Protein AF-A0A8S4QMH3-F1 (afdb_monomer)

pLDDT: mean 93.66, std 8.82, range [52.81, 98.5]

Organism: NCBI:txid348720

InterPro domains:
  IPR003307 W2 domain [PF02020] (7-83)
  IPR003307 W2 domain [PS51363] (1-84)
  IPR003307 W2 domain [SM00515] (3-80)
  IPR016024 Armadillo-type fold [SSF48371] (4-78)

Structure (mmCIF, N/CA/C/O backbone):
data_AF-A0A8S4QMH3-F1
#
_entry.id   AF-A0A8S4QMH3-F1
#
loop_
_atom_site.group_PDB
_atom_site.id
_atom_site.type_symbol
_atom_site.label_atom_id
_atom_site.label_alt_id
_atom_site.label_comp_id
_atom_site.label_asym_id
_atom_site.label_entity_id
_atom_site.label_seq_id
_atom_site.pdbx_PDB_ins_code
_atom_site.Cartn_x
_atom_site.Cartn_y
_atom_site.Cartn_z
_atom_site.occupancy
_atom_site.B_iso_or_equiv
_atom_site.auth_seq_id
_atom_sit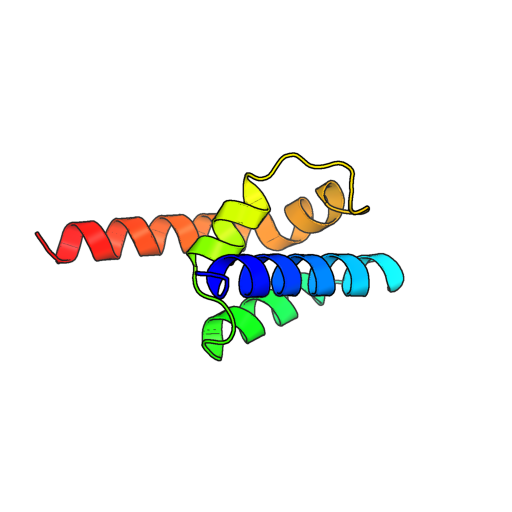e.auth_comp_id
_atom_site.auth_asym_id
_atom_site.auth_atom_id
_atom_site.pdbx_PDB_model_num
ATOM 1 N N . GLU A 1 1 ? -5.047 -19.638 5.523 1.00 52.81 1 GLU A N 1
ATOM 2 C CA . GLU A 1 1 ? -3.645 -19.294 5.205 1.00 52.81 1 GLU A CA 1
ATOM 3 C C . GLU A 1 1 ? -3.568 -18.971 3.716 1.00 52.81 1 GLU A C 1
ATOM 5 O O . GLU A 1 1 ? -4.125 -19.736 2.936 1.00 52.81 1 GLU A O 1
ATOM 10 N N . GLY A 1 2 ? -3.047 -17.806 3.315 1.00 77.69 2 GLY A N 1
ATOM 11 C CA . GLY A 1 2 ? -2.967 -17.383 1.906 1.00 77.69 2 GLY A CA 1
ATOM 12 C C . GLY A 1 2 ? -3.689 -16.073 1.568 1.00 77.69 2 GLY A C 1
ATOM 13 O O . GLY A 1 2 ? -3.342 -15.425 0.586 1.00 77.69 2 GLY A O 1
ATOM 14 N N . ARG A 1 3 ? -4.692 -15.651 2.354 1.00 88.38 3 ARG A N 1
ATOM 15 C CA . ARG A 1 3 ? -5.438 -14.408 2.070 1.00 88.38 3 ARG A CA 1
ATOM 16 C C . ARG A 1 3 ? -4.540 -13.175 2.208 1.00 88.38 3 ARG A C 1
ATOM 18 O O . ARG A 1 3 ? -4.571 -12.323 1.328 1.00 88.38 3 ARG A O 1
ATOM 25 N N . ALA A 1 4 ? -3.720 -13.115 3.255 1.00 92.69 4 ALA A N 1
ATOM 26 C CA . ALA A 1 4 ? -2.821 -11.992 3.505 1.00 92.69 4 ALA A CA 1
ATOM 27 C C . ALA A 1 4 ? -1.720 -11.893 2.431 1.00 92.69 4 ALA A C 1
ATOM 29 O O . ALA A 1 4 ? -1.412 -10.815 1.931 1.00 92.69 4 ALA A O 1
ATOM 30 N N . GLU A 1 5 ? -1.187 -13.033 1.992 1.00 95.62 5 GLU A N 1
ATOM 31 C CA . GLU A 1 5 ? -0.201 -13.126 0.913 1.00 95.62 5 GLU A CA 1
ATOM 32 C C . GLU A 1 5 ? -0.780 -12.659 -0.429 1.00 95.62 5 GLU A C 1
ATOM 34 O O . GLU A 1 5 ? -0.098 -11.978 -1.195 1.00 95.62 5 GLU A O 1
ATOM 39 N N . LEU A 1 6 ? -2.047 -12.984 -0.712 1.00 97.31 6 LEU A N 1
ATOM 40 C CA . LEU A 1 6 ? -2.743 -12.519 -1.914 1.00 97.31 6 LEU A CA 1
ATOM 41 C C . LEU A 1 6 ? -3.018 -11.011 -1.885 1.00 97.31 6 LEU A C 1
ATOM 43 O O . LEU A 1 6 ? -2.892 -10.357 -2.921 1.00 97.31 6 LEU A O 1
ATOM 47 N N . GLN A 1 7 ? -3.356 -10.447 -0.723 1.00 98.12 7 GLN A N 1
ATOM 48 C CA . GLN A 1 7 ? -3.523 -9.000 -0.571 1.00 98.12 7 GLN A CA 1
ATOM 49 C C . GLN A 1 7 ? -2.187 -8.268 -0.755 1.00 98.12 7 GLN A C 1
ATOM 51 O O . GLN A 1 7 ? -2.107 -7.332 -1.550 1.00 98.12 7 GLN A O 1
ATOM 56 N N . LEU A 1 8 ? -1.105 -8.753 -0.138 1.00 97.38 8 LEU A N 1
ATOM 57 C CA . LEU A 1 8 ? 0.244 -8.223 -0.362 1.00 97.38 8 LEU A CA 1
ATOM 58 C C . LEU A 1 8 ? 0.636 -8.291 -1.850 1.00 97.38 8 LEU A C 1
ATOM 60 O O . LEU A 1 8 ? 1.150 -7.322 -2.415 1.00 97.38 8 LEU A O 1
ATOM 64 N N . ALA A 1 9 ? 0.336 -9.407 -2.520 1.00 97.00 9 ALA A N 1
ATOM 65 C CA . ALA A 1 9 ? 0.551 -9.546 -3.958 1.00 97.00 9 ALA A CA 1
ATOM 66 C C . ALA A 1 9 ? -0.280 -8.540 -4.778 1.00 97.00 9 ALA A C 1
ATOM 68 O O . ALA A 1 9 ? 0.213 -8.019 -5.781 1.00 97.00 9 ALA A O 1
ATOM 69 N N . ALA A 1 10 ? -1.509 -8.220 -4.358 1.00 98.19 10 ALA A N 1
ATOM 70 C CA . ALA A 1 10 ? -2.336 -7.198 -5.000 1.00 98.19 10 ALA A CA 1
ATOM 71 C C . ALA A 1 10 ? -1.725 -5.792 -4.862 1.00 98.19 10 ALA A C 1
ATOM 73 O O . ALA A 1 10 ? -1.659 -5.057 -5.852 1.00 98.19 10 ALA A O 1
ATOM 74 N N . VAL A 1 11 ? -1.192 -5.441 -3.685 1.00 98.38 11 VAL A N 1
ATOM 75 C CA . VAL A 1 11 ? -0.474 -4.171 -3.470 1.00 98.38 11 VAL A CA 1
ATOM 76 C C . VAL A 1 11 ? 0.757 -4.084 -4.385 1.00 98.38 11 VAL A C 1
ATOM 78 O O . VAL A 1 11 ? 0.950 -3.084 -5.088 1.00 98.38 11 VAL A O 1
ATOM 81 N N . TYR A 1 12 ? 1.539 -5.165 -4.487 1.00 98.38 12 TYR A N 1
ATOM 82 C CA . TYR A 1 12 ? 2.660 -5.247 -5.433 1.00 98.38 12 TYR A CA 1
ATOM 83 C C . TYR A 1 12 ? 2.223 -5.147 -6.900 1.00 98.38 12 TYR A C 1
ATOM 85 O O . TYR A 1 12 ? 2.896 -4.496 -7.707 1.00 98.38 12 TYR A O 1
ATOM 93 N N . ALA A 1 13 ? 1.086 -5.741 -7.268 1.00 98.25 13 ALA A N 1
ATOM 94 C CA . ALA A 1 13 ? 0.549 -5.646 -8.622 1.00 98.25 13 ALA A CA 1
ATOM 95 C C . ALA A 1 13 ? 0.200 -4.196 -8.991 1.00 98.25 13 ALA A C 1
ATOM 97 O O . ALA A 1 13 ? 0.508 -3.756 -10.103 1.00 98.25 13 ALA A O 1
ATOM 98 N N . VAL A 1 14 ? -0.364 -3.427 -8.053 1.00 98.25 14 VAL A N 1
ATOM 99 C CA . VAL A 1 14 ? -0.634 -1.995 -8.241 1.00 98.25 14 VAL A CA 1
ATOM 100 C C . VAL A 1 14 ? 0.664 -1.192 -8.355 1.00 98.25 14 VAL A C 1
ATOM 102 O O . VAL A 1 14 ? 0.773 -0.366 -9.266 1.00 98.25 14 VAL A O 1
ATOM 105 N N . GLN A 1 15 ? 1.674 -1.457 -7.513 1.00 98.06 15 GLN A N 1
ATOM 106 C CA . GLN A 1 15 ? 3.001 -0.835 -7.650 1.00 98.06 15 GLN A CA 1
ATOM 107 C C . GLN A 1 15 ? 3.558 -1.059 -9.059 1.00 98.06 15 GLN A C 1
ATOM 109 O O . GLN A 1 15 ? 3.973 -0.10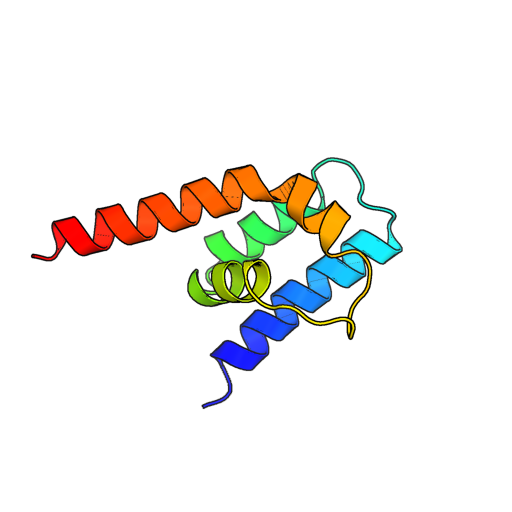6 -9.718 1.00 98.06 15 GLN A O 1
ATOM 114 N N . LEU A 1 16 ? 3.555 -2.306 -9.535 1.00 98.19 16 LEU A N 1
ATOM 115 C CA . LEU A 1 16 ? 4.097 -2.661 -10.843 1.00 98.19 16 LEU A CA 1
ATOM 116 C C . LEU A 1 16 ? 3.285 -2.036 -11.984 1.00 98.19 16 LEU A C 1
ATOM 118 O O . LEU A 1 16 ? 3.850 -1.603 -12.991 1.00 98.19 16 LEU A O 1
ATOM 122 N N . HIS A 1 17 ? 1.962 -1.964 -11.834 1.00 98.19 17 HIS A N 1
ATOM 123 C CA . HIS A 1 17 ? 1.091 -1.289 -12.787 1.00 98.19 17 HIS A CA 1
ATOM 124 C C . HIS A 1 17 ? 1.403 0.212 -12.869 1.00 98.19 17 HIS A C 1
ATOM 126 O O . HIS A 1 17 ? 1.562 0.739 -13.971 1.00 98.19 17 HIS A O 1
ATOM 132 N N . ALA A 1 18 ? 1.577 0.888 -11.732 1.00 97.88 18 ALA A N 1
ATOM 133 C CA . ALA A 1 18 ? 1.966 2.295 -11.689 1.00 97.88 18 ALA A CA 1
ATOM 134 C C . ALA A 1 18 ? 3.386 2.517 -12.243 1.00 97.88 18 ALA A C 1
ATOM 136 O O . ALA A 1 18 ? 3.593 3.437 -13.036 1.00 97.88 18 ALA A O 1
ATOM 137 N N . HIS A 1 19 ? 4.336 1.631 -11.922 1.00 97.69 19 HIS A N 1
ATOM 138 C CA . HIS A 1 19 ? 5.702 1.665 -12.451 1.00 97.69 19 HIS A CA 1
ATOM 139 C C . HIS A 1 19 ? 5.724 1.587 -13.984 1.00 97.69 19 HIS A C 1
ATOM 141 O O . HIS A 1 19 ? 6.368 2.403 -14.644 1.00 97.69 19 HIS A O 1
ATOM 147 N N . ARG A 1 20 ? 4.948 0.665 -14.574 1.00 97.88 20 ARG A N 1
ATOM 148 C CA . ARG A 1 20 ? 4.805 0.538 -16.038 1.00 97.88 20 ARG A CA 1
ATOM 149 C C . ARG A 1 20 ? 4.264 1.806 -16.703 1.00 97.88 20 ARG A C 1
ATOM 151 O O . ARG A 1 20 ? 4.607 2.076 -17.849 1.00 97.88 20 ARG A O 1
ATOM 158 N N . HIS A 1 21 ? 3.463 2.589 -15.984 1.00 97.75 21 HIS A N 1
ATOM 159 C CA . HIS A 1 21 ? 2.905 3.858 -16.458 1.00 97.75 21 HIS A CA 1
ATOM 160 C C . HIS A 1 21 ? 3.723 5.083 -16.021 1.00 97.75 21 HIS A C 1
ATOM 162 O O . HIS A 1 21 ? 3.275 6.209 -16.227 1.00 97.75 21 HIS A O 1
ATOM 168 N N . ARG A 1 22 ? 4.925 4.883 -15.457 1.00 97.19 22 ARG A N 1
ATOM 169 C CA . ARG A 1 22 ? 5.814 5.943 -14.948 1.00 97.19 22 ARG A CA 1
ATOM 170 C C . ARG A 1 22 ? 5.156 6.845 -13.907 1.00 97.19 22 ARG A C 1
ATOM 172 O O . ARG A 1 22 ? 5.338 8.058 -13.935 1.00 97.19 22 ARG A O 1
ATOM 179 N N . TYR A 1 23 ? 4.362 6.241 -13.029 1.00 96.19 23 TYR A N 1
ATOM 180 C CA . TYR A 1 23 ? 3.738 6.905 -11.891 1.00 96.19 23 TYR A CA 1
ATOM 181 C C . TYR A 1 23 ? 3.074 8.259 -12.212 1.00 96.19 23 TYR A C 1
ATOM 183 O O . TYR A 1 23 ? 3.503 9.308 -11.722 1.00 96.19 23 TYR A O 1
ATOM 191 N N . PRO A 1 24 ? 1.985 8.276 -13.002 1.00 97.69 24 PRO A N 1
ATOM 192 C CA . PRO A 1 24 ? 1.208 9.492 -13.196 1.00 97.69 24 PRO A CA 1
ATOM 193 C C . PRO A 1 24 ? 0.782 10.071 -11.842 1.00 97.69 24 PRO A C 1
ATOM 195 O O . PRO A 1 24 ? 0.365 9.333 -10.944 1.00 97.69 24 PRO A O 1
ATOM 198 N N . LYS A 1 25 ? 0.879 11.396 -11.691 1.00 96.00 25 LYS A N 1
ATOM 199 C CA . LYS A 1 25 ? 0.682 12.080 -10.405 1.00 96.00 25 LYS A CA 1
ATOM 200 C C . LYS A 1 25 ? -0.628 11.657 -9.730 1.00 96.00 25 LYS A C 1
ATOM 202 O O . LYS A 1 25 ? -1.715 11.880 -10.260 1.00 96.00 25 LYS A O 1
ATOM 207 N N . GLY A 1 26 ? -0.510 11.079 -8.535 1.00 95.50 26 GLY A N 1
ATOM 208 C CA . GLY A 1 26 ? -1.646 10.676 -7.703 1.00 95.50 26 GLY A CA 1
ATOM 209 C C . GLY A 1 26 ? -2.351 9.389 -8.142 1.00 95.50 26 GLY A C 1
ATOM 210 O O . GLY A 1 26 ? -3.327 9.007 -7.504 1.00 95.50 26 GLY A O 1
ATOM 211 N N . MET A 1 27 ? -1.884 8.707 -9.194 1.00 97.94 27 MET A N 1
ATOM 212 C CA . MET A 1 27 ? -2.449 7.422 -9.611 1.00 97.94 27 MET A CA 1
ATOM 213 C C . MET A 1 27 ? -2.260 6.370 -8.518 1.00 97.94 27 MET A C 1
ATOM 215 O O . MET A 1 27 ? -3.245 5.808 -8.056 1.00 97.94 27 MET A O 1
ATOM 219 N N . LEU A 1 28 ? -1.021 6.138 -8.074 1.00 98.44 28 LEU A N 1
ATOM 220 C CA . LEU A 1 28 ? -0.721 5.091 -7.094 1.00 98.44 28 LEU A CA 1
ATOM 221 C C . LEU A 1 28 ? -1.513 5.282 -5.793 1.00 98.44 28 LEU A C 1
ATOM 223 O O . LEU A 1 28 ? -2.185 4.358 -5.347 1.00 98.44 28 LEU A O 1
ATOM 227 N N . LEU A 1 29 ? -1.495 6.502 -5.248 1.00 98.44 29 LEU A N 1
ATOM 228 C CA . LEU A 1 29 ? -2.246 6.848 -4.043 1.00 98.44 29 LEU A CA 1
ATOM 229 C C . LEU A 1 29 ? -3.746 6.575 -4.206 1.00 98.44 29 LEU A C 1
ATOM 231 O O . LEU A 1 29 ? -4.355 5.962 -3.338 1.00 98.44 29 LEU A O 1
ATOM 235 N N . ARG A 1 30 ? -4.342 6.976 -5.335 1.00 98.50 30 ARG A N 1
ATOM 236 C CA . ARG A 1 30 ? -5.767 6.742 -5.599 1.00 98.50 30 ARG A CA 1
ATOM 237 C C . ARG A 1 30 ? -6.107 5.251 -5.632 1.00 98.50 30 ARG A C 1
ATOM 239 O O . ARG A 1 30 ? -7.143 4.863 -5.109 1.00 98.50 30 ARG A O 1
ATOM 246 N N . TRP A 1 31 ? -5.244 4.426 -6.223 1.00 98.50 31 TRP A N 1
ATOM 247 C CA . TRP A 1 31 ? -5.431 2.975 -6.230 1.00 98.50 31 TRP A CA 1
ATOM 248 C C . TRP A 1 31 ? -5.299 2.363 -4.831 1.00 98.50 31 TRP A C 1
ATOM 250 O O . TRP A 1 31 ? -6.117 1.520 -4.482 1.00 98.50 31 TRP A O 1
ATOM 260 N N . PHE A 1 32 ? -4.332 2.805 -4.022 1.00 98.50 32 PHE A N 1
ATOM 261 C CA . PHE A 1 32 ? -4.193 2.355 -2.629 1.00 98.50 32 PHE A CA 1
ATOM 262 C C . PHE A 1 32 ? -5.447 2.689 -1.814 1.00 98.50 32 PHE A C 1
ATOM 264 O O . PHE A 1 32 ? -6.025 1.802 -1.195 1.00 98.50 32 PHE A O 1
ATOM 271 N N . MET A 1 33 ? -5.941 3.927 -1.920 1.00 97.94 33 MET A N 1
ATOM 272 C CA . MET A 1 33 ? -7.189 4.340 -1.273 1.00 97.94 33 MET A CA 1
ATOM 273 C C . MET A 1 33 ? -8.394 3.517 -1.744 1.00 97.94 33 MET A C 1
ATOM 275 O O . MET A 1 33 ? -9.267 3.222 -0.942 1.00 97.94 33 MET A O 1
ATOM 279 N N . TYR A 1 34 ? -8.471 3.132 -3.023 1.00 98.44 34 TYR A N 1
ATOM 280 C CA . TYR A 1 34 ? -9.554 2.265 -3.501 1.00 98.44 34 TYR A CA 1
ATOM 281 C C . TYR A 1 34 ? -9.461 0.845 -2.956 1.00 98.44 34 TYR A C 1
ATOM 283 O O . TYR A 1 34 ? -10.487 0.292 -2.578 1.00 98.44 34 TYR A O 1
ATOM 291 N N . LEU A 1 35 ? -8.264 0.259 -2.908 1.00 98.25 35 LEU A N 1
ATOM 292 C CA . LEU A 1 35 ? -8.080 -1.075 -2.338 1.00 98.25 35 LEU A CA 1
ATOM 293 C C . LEU A 1 35 ? -8.431 -1.111 -0.845 1.00 98.25 35 LEU A C 1
ATOM 295 O O . LEU A 1 35 ? -9.038 -2.082 -0.404 1.00 98.25 35 LEU A O 1
ATOM 299 N N . TYR A 1 36 ? -8.096 -0.046 -0.114 1.00 98.00 36 TYR A N 1
ATOM 300 C CA . TYR A 1 36 ? -8.432 0.121 1.297 1.00 98.00 36 TYR A CA 1
ATOM 301 C C . TYR A 1 36 ? -9.934 0.380 1.512 1.00 98.00 36 TYR A C 1
ATOM 303 O O . TYR A 1 36 ? -10.621 -0.433 2.118 1.00 98.00 36 TYR A O 1
ATOM 311 N N . ASN A 1 37 ? -10.490 1.449 0.927 1.00 97.31 37 ASN A N 1
ATOM 312 C CA . ASN A 1 37 ? -11.881 1.872 1.158 1.00 97.31 37 ASN A CA 1
ATOM 313 C C . ASN A 1 37 ? -12.937 0.868 0.664 1.00 97.31 37 ASN A C 1
ATOM 315 O O . ASN A 1 37 ? -14.090 0.944 1.077 1.00 97.31 37 ASN A O 1
ATOM 319 N N . LEU A 1 38 ? -12.586 0.005 -0.295 1.00 97.81 38 LEU A N 1
ATOM 320 C CA . LEU A 1 38 ? -13.472 -1.045 -0.809 1.00 97.81 38 LEU A CA 1
ATOM 321 C C . LEU A 1 38 ? -13.228 -2.401 -0.131 1.00 97.81 38 LEU A C 1
ATOM 323 O O . LEU A 1 38 ? -13.731 -3.408 -0.626 1.00 97.81 38 LEU A O 1
ATOM 327 N N . GLU A 1 39 ? -12.433 -2.434 0.944 1.00 96.44 39 GLU A N 1
ATOM 328 C CA . GLU A 1 39 ? -12.131 -3.635 1.735 1.00 96.44 39 GLU A CA 1
ATOM 329 C C . GLU A 1 39 ? -11.533 -4.783 0.895 1.00 96.44 39 GLU A C 1
ATOM 331 O O . GLU A 1 39 ? -11.714 -5.971 1.173 1.00 96.44 39 GLU A O 1
ATOM 336 N N . VAL A 1 40 ? -10.805 -4.437 -0.173 1.00 97.19 40 VAL A N 1
ATOM 337 C CA . VAL A 1 40 ? -10.105 -5.420 -1.017 1.00 97.19 40 VAL A CA 1
ATOM 338 C C . VAL A 1 40 ? -8.808 -5.863 -0.343 1.00 97.19 40 VAL A C 1
ATOM 340 O O . VAL A 1 40 ? -8.411 -7.026 -0.459 1.00 97.19 40 VAL A O 1
ATOM 343 N N . CYS A 1 41 ? -8.133 -4.936 0.337 1.00 97.94 41 CYS A N 1
ATOM 344 C CA . CYS A 1 41 ? -6.927 -5.184 1.115 1.00 97.94 41 CYS A CA 1
ATOM 345 C C . CYS A 1 41 ? -7.070 -4.555 2.500 1.00 97.94 41 CYS A C 1
ATOM 347 O O . CYS A 1 41 ? -7.503 -3.411 2.619 1.00 97.94 41 CYS A O 1
ATOM 349 N N . GLU A 1 42 ? -6.685 -5.318 3.513 1.00 96.06 42 GLU A N 1
ATOM 350 C CA . GLU A 1 42 ? -6.611 -4.906 4.910 1.00 96.06 42 GLU A CA 1
ATOM 351 C C . GLU A 1 42 ? -5.346 -4.064 5.143 1.00 96.06 42 GLU A C 1
ATOM 353 O O . GLU A 1 42 ? -4.421 -4.052 4.322 1.00 96.06 42 GLU A O 1
ATOM 358 N N . GLU A 1 43 ? -5.305 -3.350 6.264 1.00 95.81 43 GLU A N 1
ATOM 359 C CA . GLU A 1 43 ? -4.236 -2.401 6.607 1.00 95.81 43 GLU A CA 1
ATOM 360 C C . GLU A 1 43 ? -2.859 -3.070 6.653 1.00 95.81 43 GLU A C 1
ATOM 362 O O . GLU A 1 43 ? -1.908 -2.582 6.027 1.00 95.81 43 GLU A O 1
ATOM 367 N N . ASP A 1 44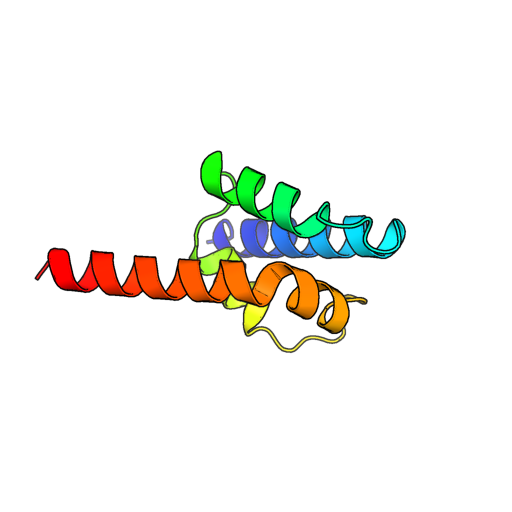 ? -2.801 -4.263 7.256 1.00 95.62 44 ASP A N 1
ATOM 368 C CA . ASP A 1 44 ? -1.616 -5.125 7.332 1.00 95.62 44 ASP A CA 1
ATOM 369 C C . ASP A 1 44 ? -0.953 -5.325 5.961 1.00 95.62 44 ASP A C 1
ATOM 371 O O . ASP A 1 44 ? 0.271 -5.304 5.840 1.00 95.62 44 ASP A O 1
ATOM 375 N N . ALA A 1 45 ? -1.729 -5.444 4.877 1.00 97.88 45 ALA A N 1
ATOM 376 C CA . ALA A 1 45 ? -1.163 -5.650 3.545 1.00 97.88 45 ALA A CA 1
ATOM 377 C C . ALA A 1 45 ? -0.336 -4.444 3.067 1.00 97.88 45 ALA A C 1
ATOM 379 O O . ALA A 1 45 ? 0.713 -4.617 2.437 1.00 97.88 45 ALA A O 1
ATOM 380 N N . PHE A 1 46 ? -0.785 -3.221 3.365 1.00 98.31 46 PHE A N 1
ATOM 381 C CA . PHE A 1 46 ? -0.078 -1.994 2.994 1.00 98.31 46 PHE A CA 1
ATOM 382 C C . PHE A 1 46 ? 1.128 -1.736 3.898 1.00 98.31 46 PHE A C 1
ATOM 384 O O . PHE A 1 46 ? 2.178 -1.311 3.403 1.00 98.31 46 PHE A O 1
ATOM 391 N N . LEU A 1 47 ? 0.999 -2.011 5.198 1.00 97.62 47 LEU A N 1
ATOM 392 C CA . LEU A 1 47 ? 2.079 -1.843 6.170 1.00 97.62 47 LEU A CA 1
ATOM 393 C C . LEU A 1 47 ? 3.189 -2.877 5.952 1.00 97.62 47 LEU A C 1
ATOM 395 O O . LEU A 1 47 ? 4.353 -2.504 5.809 1.00 97.62 47 LEU A O 1
ATOM 399 N N . ARG A 1 48 ? 2.847 -4.150 5.736 1.00 97.00 48 ARG A N 1
ATOM 400 C CA . ARG A 1 48 ? 3.823 -5.170 5.322 1.00 97.00 48 ARG A CA 1
ATOM 401 C C . ARG A 1 48 ? 4.472 -4.830 3.995 1.00 97.00 48 ARG A C 1
ATOM 403 O O . ARG A 1 48 ? 5.683 -4.969 3.860 1.00 97.00 48 ARG A O 1
ATOM 410 N N . TRP A 1 49 ? 3.707 -4.350 3.011 1.00 98.19 49 TRP A N 1
ATOM 411 C CA . TRP A 1 49 ? 4.296 -3.878 1.758 1.00 98.19 49 TRP A CA 1
ATOM 412 C C . TRP A 1 49 ? 5.293 -2.737 1.992 1.00 98.19 49 TRP A C 1
ATOM 414 O O . TRP A 1 49 ? 6.324 -2.701 1.326 1.00 98.19 49 TRP A O 1
ATOM 424 N N . ARG A 1 50 ? 5.034 -1.816 2.925 1.00 97.50 50 ARG A N 1
ATOM 425 C CA . ARG A 1 50 ? 5.957 -0.720 3.259 1.00 97.50 50 ARG A CA 1
ATOM 426 C C . ARG A 1 50 ? 7.282 -1.236 3.820 1.00 97.50 50 ARG A C 1
ATOM 428 O O . ARG A 1 50 ? 8.331 -0.733 3.420 1.00 97.50 50 ARG A O 1
ATOM 435 N N . GLU A 1 51 ? 7.223 -2.209 4.724 1.00 96.25 51 GLU A N 1
ATOM 436 C CA . GLU A 1 51 ? 8.378 -2.732 5.468 1.00 96.25 51 GLU A CA 1
ATOM 437 C C . GLU A 1 51 ? 9.169 -3.803 4.717 1.00 96.25 51 GLU A C 1
ATOM 439 O O . GLU A 1 51 ? 10.370 -3.951 4.937 1.00 96.25 51 GLU A O 1
ATOM 444 N N . ASP A 1 52 ? 8.514 -4.540 3.820 1.00 95.50 52 ASP A N 1
ATOM 445 C CA . ASP A 1 52 ? 9.130 -5.643 3.091 1.00 95.50 52 ASP A CA 1
ATOM 446 C C . ASP A 1 52 ? 10.361 -5.164 2.29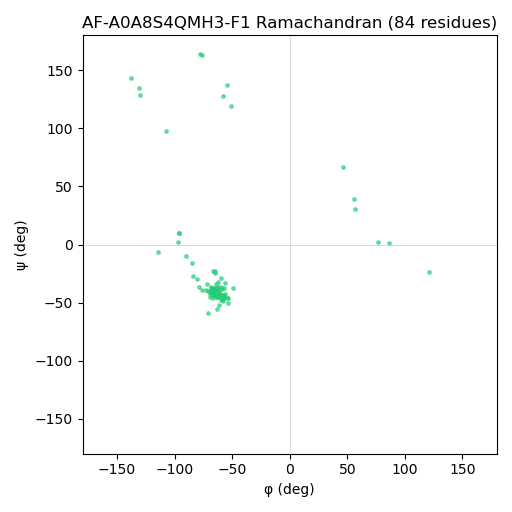7 1.00 95.50 52 ASP A C 1
ATOM 448 O O . ASP A 1 52 ? 10.302 -4.217 1.509 1.00 95.50 52 ASP A O 1
ATOM 452 N N . VAL A 1 53 ? 11.505 -5.817 2.472 1.00 91.75 53 VAL A N 1
ATOM 453 C CA . VAL A 1 53 ? 12.729 -5.499 1.731 1.00 91.75 53 VAL A CA 1
ATOM 454 C C . VAL A 1 53 ? 12.964 -6.609 0.722 1.00 91.75 53 VAL A C 1
ATOM 456 O O . VAL A 1 53 ? 13.526 -7.655 1.032 1.00 91.75 53 VAL A O 1
ATOM 459 N N . THR A 1 54 ? 12.538 -6.361 -0.513 1.00 91.94 54 THR A N 1
ATOM 460 C CA . THR A 1 54 ? 12.686 -7.295 -1.629 1.00 91.94 54 THR A CA 1
ATOM 461 C C . THR A 1 54 ? 13.100 -6.561 -2.900 1.00 91.94 54 THR A C 1
ATOM 463 O O . THR A 1 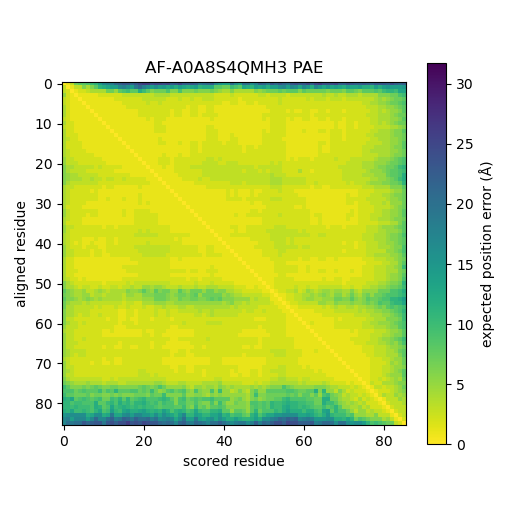54 ? 12.655 -5.442 -3.170 1.00 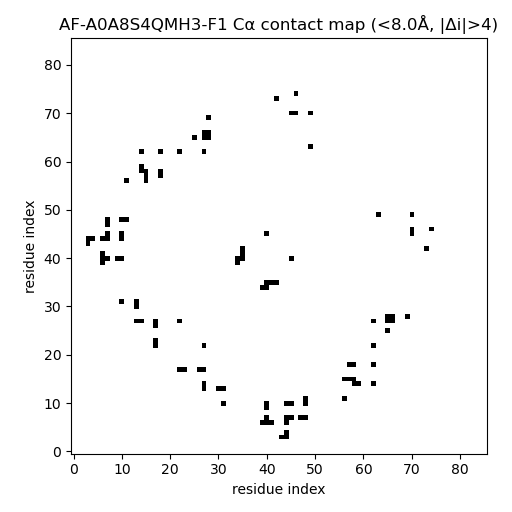91.94 54 THR A O 1
ATOM 466 N N . ASP A 1 55 ? 13.951 -7.204 -3.694 1.00 90.00 55 ASP A N 1
ATOM 467 C CA . ASP A 1 55 ? 14.390 -6.771 -5.021 1.00 90.00 55 ASP A CA 1
ATOM 468 C C . ASP A 1 55 ? 13.601 -7.445 -6.160 1.00 90.00 55 ASP A C 1
ATOM 470 O O . ASP A 1 55 ? 13.840 -7.161 -7.335 1.00 90.00 55 ASP A O 1
ATOM 4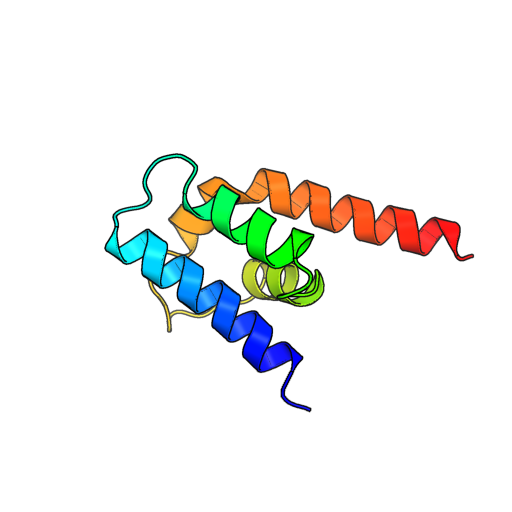74 N N . ALA A 1 56 ? 12.610 -8.283 -5.831 1.00 93.06 56 ALA A N 1
ATOM 475 C CA . ALA A 1 56 ? 11.799 -9.008 -6.810 1.00 93.06 56 ALA A CA 1
ATOM 476 C C . ALA A 1 56 ? 10.941 -8.090 -7.704 1.00 93.06 56 ALA A C 1
ATOM 478 O O . ALA A 1 56 ? 10.585 -8.472 -8.823 1.00 93.06 56 ALA A O 1
ATOM 479 N N . TYR A 1 57 ? 10.607 -6.882 -7.232 1.00 94.94 57 TYR A N 1
ATOM 480 C CA . TYR A 1 57 ? 9.722 -5.946 -7.929 1.00 94.94 57 TYR A CA 1
ATOM 481 C C . TYR A 1 57 ? 10.332 -4.538 -8.033 1.00 94.94 57 TYR A C 1
ATOM 483 O O . TYR A 1 57 ? 10.703 -3.945 -7.017 1.00 94.94 57 TYR A O 1
ATOM 491 N N . PRO A 1 58 ? 10.384 -3.935 -9.236 1.00 96.62 58 PRO A N 1
ATOM 492 C CA . PRO A 1 58 ? 10.961 -2.608 -9.428 1.00 96.62 58 PRO A CA 1
ATOM 493 C C . PRO A 1 58 ? 10.031 -1.483 -8.949 1.00 96.62 58 PRO A C 1
ATOM 495 O O . PRO A 1 58 ? 8.818 -1.656 -8.814 1.00 96.62 58 PRO A O 1
ATOM 498 N N . GLY A 1 59 ? 10.601 -0.290 -8.752 1.00 96.12 59 GLY A N 1
ATOM 499 C CA . GLY A 1 59 ? 9.844 0.948 -8.524 1.00 96.12 59 GLY A CA 1
ATOM 500 C C . GLY A 1 59 ? 9.435 1.226 -7.073 1.00 96.12 59 GLY A C 1
ATOM 501 O O . GLY A 1 59 ? 8.834 2.262 -6.802 1.00 96.12 59 GLY A O 1
ATOM 502 N N . LYS A 1 60 ? 9.799 0.361 -6.116 1.00 97.19 60 LYS A N 1
ATOM 503 C CA . LYS A 1 60 ? 9.384 0.496 -4.709 1.00 97.19 60 LYS A CA 1
ATOM 504 C C . LYS A 1 60 ? 9.754 1.844 -4.076 1.00 97.19 60 LYS A C 1
ATOM 506 O O . LYS A 1 60 ? 8.915 2.451 -3.425 1.00 97.19 60 LYS A O 1
ATOM 511 N N . GLY A 1 61 ? 10.960 2.360 -4.318 1.00 96.56 61 GLY A N 1
ATOM 512 C CA . GLY A 1 61 ? 11.386 3.653 -3.762 1.00 96.56 61 GLY A CA 1
ATOM 513 C C . GLY A 1 61 ? 10.537 4.844 -4.235 1.00 96.56 61 GLY A C 1
ATOM 514 O O . GLY A 1 61 ? 10.135 5.681 -3.430 1.00 96.56 61 GLY A O 1
ATOM 515 N N . GLU A 1 62 ? 10.207 4.902 -5.527 1.00 96.56 62 GLU A N 1
ATOM 516 C CA . GLU A 1 62 ? 9.358 5.963 -6.096 1.00 96.56 62 GLU A CA 1
ATOM 517 C C . GLU A 1 62 ? 7.890 5.808 -5.678 1.00 96.56 62 GLU A C 1
ATOM 519 O O . GLU A 1 62 ? 7.190 6.799 -5.449 1.00 96.56 62 GLU A O 1
ATOM 524 N N . ALA A 1 63 ? 7.435 4.561 -5.537 1.00 97.69 63 ALA A N 1
ATOM 525 C CA . ALA A 1 63 ? 6.126 4.249 -4.988 1.00 97.69 63 ALA A CA 1
ATOM 526 C C . ALA A 1 63 ? 6.001 4.754 -3.544 1.00 97.69 63 ALA A C 1
ATOM 528 O O . ALA A 1 63 ? 5.083 5.520 -3.251 1.00 97.69 63 ALA A O 1
ATOM 529 N N . LEU A 1 64 ? 6.957 4.405 -2.674 1.00 97.94 64 LEU A N 1
ATOM 530 C CA . LEU A 1 64 ? 7.004 4.863 -1.284 1.00 97.94 64 LEU A CA 1
ATOM 531 C C . LEU A 1 64 ? 6.942 6.389 -1.203 1.00 97.94 64 LEU A C 1
ATOM 533 O O . LEU A 1 64 ? 6.121 6.919 -0.461 1.00 97.94 64 LEU A O 1
ATOM 537 N N . PHE A 1 65 ? 7.710 7.107 -2.027 1.00 96.94 65 PHE A N 1
ATOM 538 C CA . PHE A 1 65 ? 7.683 8.573 -2.039 1.00 96.94 65 PHE A CA 1
ATOM 539 C C . PHE A 1 65 ? 6.282 9.164 -2.294 1.00 96.94 65 PHE A C 1
ATOM 541 O O . PHE A 1 65 ? 5.944 10.207 -1.739 1.00 96.94 65 PHE A O 1
ATOM 548 N N . GLN A 1 66 ? 5.443 8.504 -3.096 1.00 96.75 66 GLN A N 1
ATOM 549 C CA . GLN A 1 66 ? 4.089 8.983 -3.398 1.00 96.75 66 GLN A CA 1
ATOM 550 C C . GLN A 1 66 ? 3.047 8.673 -2.325 1.00 96.75 66 GLN A C 1
ATOM 552 O O . GLN A 1 66 ? 2.069 9.413 -2.222 1.00 96.75 66 GLN A O 1
ATOM 557 N N . VAL A 1 67 ? 3.210 7.581 -1.574 1.00 98.06 67 VAL A N 1
ATOM 558 C CA . VAL A 1 67 ? 2.181 7.096 -0.637 1.00 98.06 67 VAL A CA 1
ATOM 559 C C . VAL A 1 67 ? 2.586 7.166 0.836 1.00 98.06 67 VAL A C 1
ATOM 561 O O . VAL A 1 67 ? 1.735 6.949 1.691 1.00 98.06 67 VAL A O 1
ATOM 564 N N . ASN A 1 68 ? 3.833 7.521 1.170 1.00 97.31 68 ASN A N 1
ATOM 565 C CA . ASN A 1 68 ? 4.338 7.479 2.550 1.00 97.31 68 ASN A CA 1
ATOM 566 C C . ASN A 1 68 ? 3.509 8.308 3.545 1.00 97.31 68 ASN A C 1
ATOM 568 O O . ASN A 1 68 ? 3.313 7.883 4.680 1.00 97.31 68 ASN A O 1
ATOM 572 N N . THR A 1 69 ? 2.993 9.471 3.131 1.00 97.88 69 THR A N 1
ATOM 573 C CA . THR A 1 69 ? 2.098 10.279 3.977 1.00 97.88 69 THR A CA 1
ATOM 574 C C . THR A 1 69 ? 0.815 9.525 4.320 1.00 97.88 69 THR A C 1
ATOM 576 O O . THR A 1 69 ? 0.401 9.532 5.472 1.00 97.88 69 THR A O 1
ATOM 579 N N . TRP A 1 70 ? 0.215 8.839 3.345 1.00 98.25 70 TRP A N 1
ATOM 580 C CA . TRP A 1 70 ? -0.989 8.040 3.569 1.00 98.25 70 TRP A CA 1
ATOM 581 C C . TRP A 1 70 ? -0.705 6.806 4.433 1.00 98.25 70 TRP A C 1
ATOM 583 O O . TRP A 1 70 ? -1.464 6.532 5.348 1.00 98.25 70 TRP A O 1
ATOM 593 N N . LEU A 1 71 ? 0.426 6.124 4.226 1.00 98.06 71 LEU A N 1
ATOM 594 C CA . LEU A 1 71 ? 0.834 4.989 5.071 1.00 98.06 71 LEU A CA 1
ATOM 595 C C . LEU A 1 71 ? 1.107 5.395 6.523 1.00 98.06 71 LEU A C 1
ATOM 597 O O . LEU A 1 71 ? 0.886 4.611 7.434 1.00 98.06 71 LEU A O 1
ATOM 601 N N . THR A 1 72 ? 1.622 6.609 6.731 1.00 97.19 72 THR A N 1
ATOM 602 C CA . THR A 1 72 ? 1.854 7.150 8.075 1.00 97.19 72 THR A CA 1
ATOM 603 C C . THR A 1 72 ? 0.528 7.435 8.774 1.00 97.19 72 THR A C 1
ATOM 605 O O . THR A 1 72 ? 0.397 7.125 9.949 1.00 97.19 72 THR A O 1
ATOM 608 N N . TRP A 1 73 ? -0.453 7.985 8.050 1.00 96.56 73 TRP A N 1
ATOM 609 C CA . TRP A 1 73 ? -1.814 8.146 8.565 1.00 96.56 73 TRP A CA 1
ATOM 610 C C . TRP A 1 73 ? -2.453 6.790 8.893 1.00 96.56 73 TRP A C 1
ATOM 612 O O . TRP A 1 73 ? -3.011 6.646 9.971 1.00 96.56 73 TRP A O 1
ATOM 622 N N . LEU A 1 74 ? -2.308 5.792 8.013 1.00 96.25 74 LEU A N 1
ATOM 623 C CA . LEU A 1 74 ? -2.867 4.451 8.218 1.00 96.25 74 LEU A CA 1
ATOM 624 C C . LEU A 1 74 ? -2.337 3.813 9.511 1.00 96.25 74 LEU A C 1
ATOM 626 O O . LEU A 1 74 ? -3.111 3.368 10.340 1.00 96.25 74 LEU A O 1
ATOM 630 N N . GLN A 1 75 ? -1.020 3.876 9.722 1.00 93.81 75 GLN A N 1
ATOM 631 C CA . GLN A 1 75 ? -0.379 3.365 10.936 1.00 93.81 75 GLN A CA 1
ATOM 632 C C . GLN A 1 75 ? -0.834 4.091 12.215 1.00 93.81 75 GLN A C 1
ATOM 634 O O . GLN A 1 75 ? -0.854 3.495 13.282 1.00 93.81 75 GLN A O 1
ATOM 639 N N . GLN A 1 76 ? -1.163 5.385 12.128 1.00 93.50 76 GLN A N 1
ATOM 640 C CA . GLN A 1 76 ? -1.676 6.144 13.275 1.00 93.50 76 GLN A CA 1
ATOM 641 C C . GLN A 1 76 ? -3.114 5.757 13.617 1.00 93.50 76 GLN A C 1
ATOM 643 O O . GLN A 1 76 ? -3.433 5.670 14.794 1.00 93.50 76 GLN A O 1
ATOM 648 N N . GLN A 1 77 ? -3.960 5.518 12.611 1.00 88.81 77 GLN A N 1
ATOM 649 C CA . GLN A 1 77 ? -5.337 5.068 12.832 1.00 88.81 77 GLN A CA 1
ATOM 650 C C . GLN A 1 77 ? -5.379 3.702 13.516 1.00 88.81 77 GLN A C 1
ATOM 652 O O . GLN A 1 77 ? -6.078 3.568 14.509 1.00 88.81 77 GLN A O 1
ATOM 657 N N . GLU A 1 78 ? -4.565 2.745 13.059 1.00 83.62 78 GLU A N 1
ATOM 658 C CA . GLU A 1 78 ? -4.454 1.420 13.688 1.00 83.62 78 GLU A CA 1
ATOM 659 C C . GLU A 1 78 ? -4.119 1.533 15.187 1.00 83.62 78 GLU A C 1
ATOM 661 O O . GLU A 1 78 ? -4.777 0.925 16.024 1.00 83.62 78 GLU A O 1
ATOM 666 N N . SER A 1 79 ? -3.148 2.384 15.546 1.00 80.12 79 SER A N 1
ATOM 667 C CA . SER A 1 79 ? -2.777 2.606 16.952 1.00 80.12 79 SER A CA 1
ATOM 668 C C . SER A 1 79 ? -3.884 3.281 17.777 1.00 80.12 79 SER A C 1
ATOM 670 O O . SER A 1 79 ? -4.049 2.961 18.950 1.00 80.12 79 SER A O 1
ATOM 672 N N . GLU A 1 80 ? -4.626 4.229 17.194 1.00 81.62 80 GLU A N 1
ATOM 673 C CA . GLU A 1 80 ? -5.737 4.917 17.872 1.00 81.62 80 GLU A CA 1
ATOM 674 C C . GLU A 1 80 ? -6.928 3.980 18.131 1.00 81.62 80 GLU A C 1
ATOM 676 O O . GLU A 1 80 ? -7.566 4.086 19.180 1.00 81.62 80 GLU A O 1
ATOM 681 N N . ASP A 1 81 ? -7.213 3.065 17.203 1.00 76.88 81 ASP A N 1
ATOM 682 C CA . ASP A 1 81 ? -8.287 2.080 17.346 1.00 76.88 81 ASP A CA 1
ATOM 683 C C . ASP A 1 81 ? -7.935 1.017 18.404 1.00 76.88 81 ASP A C 1
ATOM 685 O O . ASP A 1 81 ? -8.782 0.685 19.233 1.00 76.88 81 ASP A O 1
ATOM 689 N N . GLU A 1 82 ? -6.678 0.553 18.457 1.00 76.75 82 GLU A N 1
ATOM 690 C CA . GLU A 1 82 ? -6.200 -0.365 19.507 1.00 76.75 82 GLU A CA 1
ATOM 691 C C . GLU A 1 82 ? -6.300 0.249 20.918 1.00 76.75 82 GLU A C 1
ATOM 693 O O . GLU A 1 82 ? -6.748 -0.417 21.850 1.00 76.75 82 GLU A O 1
ATOM 698 N N . GLU A 1 83 ? -5.939 1.528 21.089 1.00 75.56 83 GLU A N 1
ATOM 699 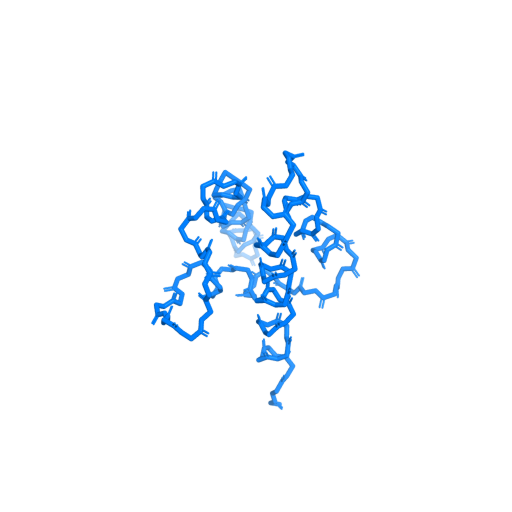C CA . GLU A 1 83 ? -6.037 2.230 22.383 1.00 75.56 83 GLU A CA 1
ATOM 700 C C . GLU A 1 83 ? -7.487 2.444 22.858 1.00 75.56 83 GLU A C 1
ATOM 702 O O . GLU A 1 83 ? -7.718 2.644 24.052 1.00 75.56 83 GLU A O 1
ATOM 707 N N . ALA A 1 84 ? -8.469 2.442 21.952 1.00 74.06 84 ALA A N 1
ATOM 708 C CA . ALA A 1 84 ? -9.880 2.645 22.283 1.00 74.06 84 ALA A CA 1
ATOM 709 C C . ALA A 1 84 ? -10.608 1.356 22.710 1.00 74.06 84 ALA A C 1
ATOM 711 O O . ALA A 1 84 ? -11.710 1.435 23.266 1.00 74.06 84 ALA A O 1
ATOM 712 N N . GLU A 1 85 ? -10.027 0.188 22.429 1.00 65.56 85 GLU A N 1
ATOM 713 C CA . GLU A 1 85 ? -10.594 -1.123 22.767 1.00 65.56 85 GLU A CA 1
ATOM 714 C C . GLU A 1 85 ? -10.171 -1.648 24.160 1.00 65.56 85 GLU A C 1
ATOM 716 O O . GLU A 1 85 ? -10.784 -2.607 24.645 1.00 65.56 85 GLU A O 1
ATOM 721 N N . ASP A 1 86 ? -9.209 -0.990 24.825 1.00 58.62 86 ASP A N 1
ATOM 722 C CA . ASP A 1 86 ? -8.754 -1.239 26.212 1.00 58.62 86 ASP A CA 1
ATOM 723 C C . ASP A 1 86 ? -9.491 -0.383 27.275 1.00 58.62 86 ASP A C 1
ATOM 725 O O . ASP A 1 86 ? -9.772 -0.915 28.383 1.00 58.62 86 ASP A O 1
#

Foldseek 3Di:
DCLLVVLLVVLLVLQQVCVVVVNDQCSNVVVVCCCDVVVVHDLSSVLCNLPDDDPPGPRSVVSCVRCVVVNVVSVVVVVVVVVVVD

Radius of gyration: 13.09 Å; Cα contacts (8 Å, |Δi|>4): 58; chains: 1; bounding box: 28×31×43 Å

Solvent-accessible surface area (backbone atoms only — not comparable to full-atom values): 5062 Å² total; per-residue (Å²): 138,60,68,65,60,50,31,32,49,50,54,50,51,51,49,44,52,30,45,77,62,68,54,53,89,65,49,59,46,53,52,52,51,47,34,44,79,67,68,68,32,60,71,66,31,57,52,48,57,70,70,58,88,71,85,90,57,74,54,56,72,66,50,45,73,68,34,47,70,58,54,52,50,51,57,49,51,56,53,54,55,58,66,70,77,112

Mean predicted aligned error: 3.5 Å

Sequence (86 aa):
EGRAELQLAAVYAVQLHAHRHRYPKGMLLRWFMYLYNLEVCEEDAFLRWREDVTDAYPGKGEALFQVNTWLTWLQQQESEDEEAED

Nearest PDB structures (foldseek):
  3l6a-assembly1_A  TM=9.869E-01  e=8.461E-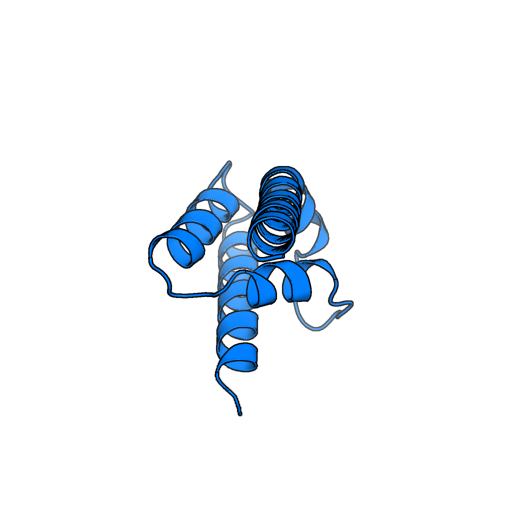07  Homo sapiens
  3d3m-assembly1_A  TM=9.801E-01  e=1.566E-06  Homo sapiens
  3d3m-assembly2_B  TM=9.790E-01  e=4.533E-06  Homo sapiens

Secondary structure (DSSP, 8-state):
--HHHHHHHHHHHHHHHHHHTT--TTHHHHHHHHHHHTTSS-HHHHHHHHH---SSSTTHHHHHHHHHHHHHHHHHHHHHHHHH--